Protein AF-G3G7W7-F1 (afdb_monomer)

Sequence (104 aa):
FFAGYPITPATSLAESLNDYLPVLRKREDGKHTYAVVQAEDELAALGMSIGAGWGGLRSMTSTSGPGLSLMTEFAGLAYYAEIPVVIWDVQRIGPSTGLPTGCK

Mean predicted aligned error: 9.67 Å

pLDDT: mean 71.81, std 14.39, range [31.7, 89.38]

Structure (mmCIF, N/CA/C/O backbone):
data_AF-G3G7W7-F1
#
_entry.id   AF-G3G7W7-F1
#
loop_
_atom_site.group_PDB
_atom_site.id
_atom_site.type_symbol
_atom_site.label_atom_id
_atom_site.label_alt_id
_atom_site.label_comp_id
_atom_site.label_asym_id
_atom_site.label_entity_id
_atom_site.label_seq_id
_atom_site.pdbx_PDB_ins_code
_atom_site.Cartn_x
_atom_site.Cartn_y
_atom_site.Cartn_z
_atom_site.occupancy
_atom_site.B_iso_or_equiv
_atom_site.auth_seq_id
_atom_site.auth_comp_id
_atom_site.auth_asym_id
_atom_site.auth_atom_id
_atom_site.pdbx_PDB_model_num
ATOM 1 N N . PHE A 1 1 ? -9.830 1.270 1.242 1.00 80.19 1 PHE A N 1
ATOM 2 C CA . PHE A 1 1 ? -9.178 2.417 0.596 1.00 80.19 1 PHE A CA 1
ATOM 3 C C . PHE A 1 1 ? -8.082 1.876 -0.301 1.00 80.19 1 PHE A C 1
ATOM 5 O O . PHE A 1 1 ? -7.367 0.985 0.144 1.00 80.19 1 PHE A O 1
ATOM 12 N N . PHE A 1 2 ? -8.008 2.323 -1.548 1.00 80.38 2 PHE A N 1
ATOM 13 C CA . PHE A 1 2 ? -6.932 1.963 -2.464 1.00 80.38 2 PHE A CA 1
ATOM 14 C C . PHE A 1 2 ? -6.280 3.240 -2.973 1.00 80.38 2 PHE A C 1
ATOM 16 O O . PHE A 1 2 ? -6.981 4.105 -3.496 1.00 80.38 2 PHE A O 1
ATOM 23 N N . ALA A 1 3 ? -4.967 3.346 -2.813 1.00 81.62 3 ALA A N 1
ATOM 24 C CA . ALA A 1 3 ? -4.174 4.382 -3.451 1.00 81.62 3 ALA A CA 1
ATOM 25 C C . ALA A 1 3 ? -3.019 3.718 -4.193 1.00 81.62 3 ALA A C 1
ATOM 27 O O . ALA A 1 3 ? -2.334 2.860 -3.636 1.00 81.62 3 ALA A O 1
ATOM 28 N N . GLY A 1 4 ? -2.823 4.082 -5.453 1.00 77.75 4 GLY A N 1
ATOM 29 C CA . GLY A 1 4 ? -1.805 3.472 -6.297 1.00 77.75 4 GLY A CA 1
ATOM 30 C C . GLY A 1 4 ? -1.412 4.385 -7.444 1.00 77.75 4 GLY A C 1
ATOM 31 O O . GLY A 1 4 ? -2.221 5.187 -7.915 1.00 77.75 4 GLY A O 1
ATOM 32 N N . TYR A 1 5 ? -0.167 4.240 -7.883 1.00 71.19 5 TYR A N 1
ATOM 33 C CA . TYR A 1 5 ? 0.325 4.818 -9.124 1.00 71.19 5 TYR A CA 1
ATOM 34 C C . TYR A 1 5 ? 0.243 3.753 -10.232 1.00 71.19 5 TYR A C 1
ATOM 36 O O . TYR A 1 5 ? 0.590 2.592 -9.987 1.00 71.19 5 TYR A O 1
ATOM 44 N N . PRO A 1 6 ? -0.252 4.082 -11.439 1.00 59.72 6 PRO A N 1
ATOM 45 C CA . PRO A 1 6 ? -0.349 3.108 -12.517 1.00 59.72 6 PRO A CA 1
ATOM 46 C C . PRO A 1 6 ? 1.045 2.735 -13.048 1.00 59.72 6 PRO A C 1
ATOM 48 O O . PRO A 1 6 ? 1.633 3.456 -13.849 1.00 59.72 6 PRO A O 1
ATOM 51 N N . ILE A 1 7 ? 1.545 1.564 -12.643 1.00 60.78 7 ILE A N 1
ATOM 52 C CA . ILE A 1 7 ? 2.763 0.937 -13.175 1.00 60.78 7 ILE A CA 1
ATOM 53 C C . ILE A 1 7 ? 2.430 -0.420 -13.807 1.00 60.78 7 ILE A C 1
ATOM 55 O O . ILE A 1 7 ? 1.728 -1.237 -13.216 1.00 60.78 7 ILE A O 1
ATOM 59 N N . THR A 1 8 ? 2.900 -0.693 -15.025 1.00 46.72 8 THR A N 1
ATOM 60 C CA . THR A 1 8 ? 2.719 -2.002 -15.685 1.00 46.72 8 THR A CA 1
ATOM 61 C C . THR A 1 8 ? 3.639 -3.024 -15.005 1.00 46.72 8 THR A C 1
ATOM 63 O O . THR A 1 8 ? 4.854 -2.779 -14.974 1.00 46.72 8 THR A O 1
ATOM 66 N N . PRO A 1 9 ? 3.149 -4.160 -14.458 1.00 50.75 9 PRO A N 1
ATOM 67 C CA . PRO A 1 9 ? 1.855 -4.851 -14.656 1.00 50.75 9 PRO A CA 1
ATOM 68 C C . PRO A 1 9 ? 0.784 -4.665 -13.549 1.00 50.75 9 PRO A C 1
ATOM 70 O O . PRO A 1 9 ? -0.290 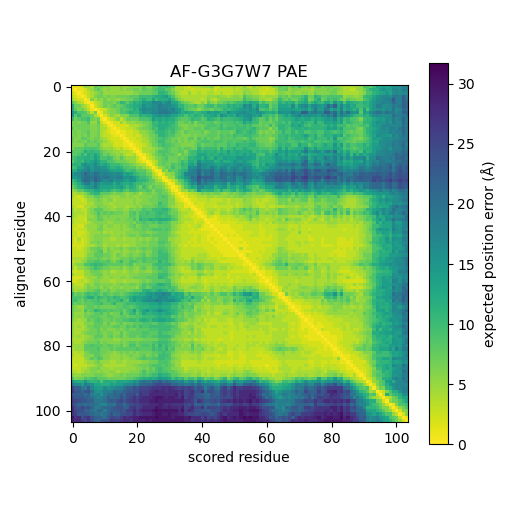-5.269 -13.618 1.00 50.75 9 PRO A O 1
ATOM 73 N N . ALA A 1 10 ? 1.045 -3.841 -12.534 1.00 57.75 10 ALA A N 1
ATOM 74 C CA . ALA A 1 10 ? 0.135 -3.586 -11.412 1.00 57.75 10 ALA A CA 1
ATOM 75 C C . ALA A 1 10 ? -1.148 -2.819 -11.805 1.00 57.75 10 ALA A C 1
ATOM 77 O O . ALA A 1 10 ? -2.128 -2.841 -11.062 1.00 57.75 10 ALA A O 1
ATOM 78 N N . THR A 1 11 ? -1.193 -2.204 -12.993 1.00 61.06 11 THR A N 1
ATOM 79 C CA . THR A 1 11 ? -2.404 -1.565 -13.547 1.00 61.06 11 THR A CA 1
ATOM 80 C C . THR A 1 11 ? -3.585 -2.526 -13.676 1.00 61.06 11 THR A C 1
ATOM 82 O O . THR A 1 11 ? -4.716 -2.126 -13.414 1.00 61.06 11 THR A O 1
ATOM 85 N N . SER A 1 12 ? -3.329 -3.804 -13.972 1.00 62.50 12 SER A N 1
ATOM 86 C CA . SER A 1 12 ? -4.375 -4.837 -14.050 1.00 62.50 12 SER A CA 1
ATOM 87 C C . SER A 1 12 ? -5.123 -5.026 -12.724 1.00 62.50 12 SER A C 1
ATOM 89 O O . SER A 1 12 ? -6.313 -5.345 -12.713 1.00 62.50 12 SER A O 1
ATOM 91 N N . LEU A 1 13 ? -4.451 -4.776 -11.596 1.00 66.81 13 LEU A N 1
ATOM 92 C CA . LEU A 1 13 ? -5.033 -4.848 -10.259 1.00 66.81 13 LEU A CA 1
ATOM 93 C C . LEU A 1 13 ? -5.943 -3.639 -10.000 1.00 66.81 13 LEU A C 1
ATOM 95 O O . LEU A 1 13 ? -7.056 -3.811 -9.510 1.00 66.81 13 LEU A O 1
ATOM 99 N N . ALA A 1 14 ? -5.519 -2.433 -10.386 1.00 67.38 14 ALA A N 1
ATOM 100 C CA . ALA A 1 14 ? -6.339 -1.224 -10.274 1.00 67.38 14 ALA A CA 1
ATOM 101 C C . ALA A 1 14 ? -7.598 -1.283 -11.165 1.00 67.38 14 ALA A C 1
ATOM 103 O O . ALA A 1 14 ? -8.682 -0.905 -10.720 1.00 67.38 14 ALA A O 1
ATOM 104 N N . GLU A 1 15 ? -7.478 -1.809 -12.387 1.00 67.31 15 GLU A N 1
ATOM 105 C CA . GLU A 1 15 ? -8.610 -2.055 -13.294 1.00 67.31 15 GLU A CA 1
ATOM 106 C C . GLU A 1 15 ? -9.565 -3.108 -12.725 1.00 67.31 15 GLU A C 1
ATOM 108 O O . GLU A 1 15 ? -10.753 -2.836 -12.562 1.00 67.31 15 GLU A O 1
ATOM 113 N N .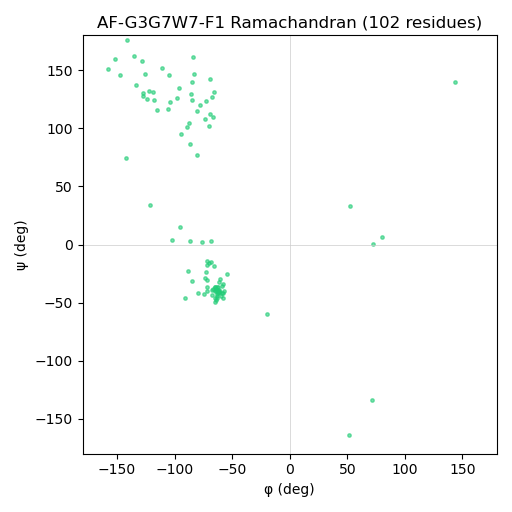 SER A 1 16 ? -9.034 -4.256 -12.288 1.00 67.94 16 SER A N 1
ATOM 114 C CA . SER A 1 16 ? -9.838 -5.295 -11.632 1.00 67.94 16 SER A CA 1
ATOM 115 C C . SER A 1 16 ? -10.558 -4.749 -10.396 1.00 67.94 16 SER A C 1
ATOM 117 O O . SER A 1 16 ? -11.721 -5.058 -10.153 1.00 67.94 16 SER A O 1
ATOM 119 N N . LEU A 1 17 ? -9.904 -3.902 -9.598 1.00 70.12 17 LEU A N 1
ATOM 120 C CA . LEU A 1 17 ? -10.543 -3.262 -8.453 1.00 70.12 17 LEU A CA 1
ATOM 121 C C . LEU A 1 17 ? -11.692 -2.349 -8.875 1.00 70.12 17 LEU A C 1
ATOM 123 O O . LEU A 1 17 ? -12.744 -2.405 -8.243 1.00 70.12 17 LEU A O 1
ATOM 127 N N . ASN A 1 18 ? -11.539 -1.552 -9.929 1.00 69.38 18 ASN A N 1
ATOM 128 C CA . ASN A 1 18 ? -12.633 -0.719 -10.428 1.00 69.38 18 ASN A CA 1
ATOM 129 C C . ASN A 1 18 ? -13.844 -1.544 -10.891 1.00 69.38 18 ASN A C 1
ATOM 131 O O . ASN A 1 18 ? -14.972 -1.105 -10.673 1.00 69.38 18 ASN A O 1
ATOM 135 N N . ASP A 1 19 ? -13.631 -2.751 -11.418 1.00 68.75 19 ASP A N 1
ATOM 136 C CA . ASP A 1 19 ? -14.711 -3.650 -11.843 1.00 68.75 19 ASP A CA 1
ATOM 137 C C . ASP A 1 19 ? -15.362 -4.409 -10.671 1.00 68.75 19 ASP A C 1
ATOM 139 O O . ASP A 1 19 ? -16.587 -4.531 -10.592 1.00 68.75 19 ASP A O 1
ATOM 143 N N . TYR A 1 20 ? -14.567 -4.898 -9.712 1.00 67.38 20 TYR A N 1
ATOM 144 C CA . TYR A 1 20 ? -15.067 -5.717 -8.599 1.00 67.38 20 TYR A CA 1
ATOM 145 C C . TYR A 1 20 ? -15.602 -4.900 -7.414 1.00 67.38 20 TYR A C 1
ATOM 147 O O . TYR A 1 20 ? -16.527 -5.343 -6.727 1.00 67.38 20 TYR A O 1
ATOM 155 N N . LEU A 1 21 ? -15.068 -3.705 -7.146 1.00 67.56 21 LEU A N 1
ATOM 156 C CA . LEU A 1 21 ? -15.528 -2.839 -6.052 1.00 67.56 21 LEU A CA 1
ATOM 157 C C . LEU A 1 21 ? -17.020 -2.449 -6.132 1.00 67.56 21 LEU A C 1
ATOM 159 O O . LEU A 1 21 ? -17.684 -2.518 -5.091 1.00 67.56 21 LEU A O 1
ATOM 163 N N . PRO A 1 22 ? -17.607 -2.102 -7.297 1.00 65.38 22 PRO A N 1
ATOM 164 C CA . PRO A 1 22 ? -19.040 -1.820 -7.395 1.00 65.38 22 PRO A CA 1
ATOM 165 C C . PRO A 1 22 ? -19.923 -3.064 -7.229 1.00 65.38 22 PRO A C 1
ATOM 167 O O . PRO A 1 22 ? -21.119 -2.916 -6.983 1.00 65.38 22 PRO A O 1
ATOM 170 N N . VAL A 1 23 ? -19.372 -4.277 -7.340 1.00 65.25 23 VAL A N 1
ATOM 171 C CA . VAL A 1 23 ? -20.107 -5.535 -7.124 1.00 65.25 23 VAL A CA 1
ATOM 172 C C . VAL A 1 23 ? -20.012 -5.981 -5.663 1.00 65.25 23 VAL A C 1
ATOM 174 O O . VAL A 1 23 ? -21.024 -6.313 -5.052 1.00 65.25 23 VAL A O 1
ATOM 177 N N . LEU A 1 24 ? -18.813 -5.943 -5.076 1.00 64.44 24 LEU A N 1
ATOM 178 C CA . LEU A 1 24 ? -18.531 -6.492 -3.744 1.00 64.44 24 LEU A CA 1
ATOM 179 C C . LEU A 1 24 ? -18.775 -5.505 -2.594 1.00 64.44 24 LEU A C 1
ATOM 181 O O . LEU A 1 24 ? -18.942 -5.922 -1.451 1.00 64.44 24 LEU A O 1
ATOM 185 N N . ARG A 1 25 ? 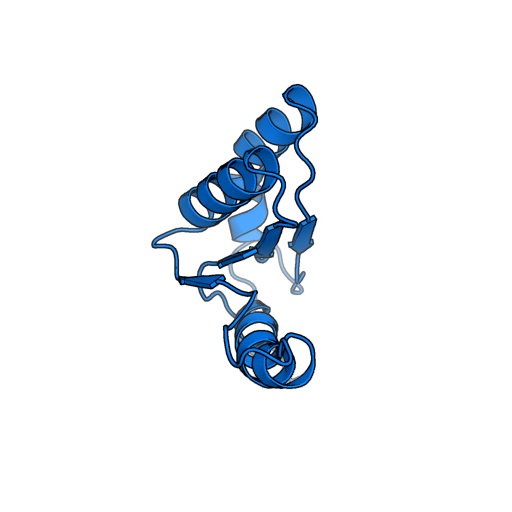-18.755 -4.193 -2.862 1.00 60.03 25 ARG A N 1
ATOM 186 C CA . ARG A 1 25 ? -18.855 -3.133 -1.839 1.00 60.03 25 ARG A CA 1
ATOM 187 C C . ARG A 1 25 ? -20.041 -2.188 -2.045 1.00 60.03 25 ARG A C 1
ATOM 189 O O . ARG A 1 25 ? -19.973 -1.003 -1.698 1.00 60.03 25 ARG A O 1
ATOM 196 N N . LYS A 1 26 ? -21.154 -2.721 -2.555 1.00 59.03 26 LYS A N 1
ATOM 197 C CA . LYS A 1 26 ? -22.463 -2.057 -2.505 1.00 59.03 26 LYS A CA 1
ATOM 198 C C . LYS A 1 26 ? -23.064 -2.205 -1.110 1.00 59.03 26 LYS A C 1
ATOM 200 O O . LYS A 1 26 ? -23.293 -3.312 -0.638 1.00 59.03 26 LYS A O 1
ATOM 205 N N . ARG A 1 27 ? -23.315 -1.075 -0.453 1.00 58.34 27 ARG A N 1
ATOM 206 C CA . ARG A 1 27 ? -24.185 -1.006 0.725 1.00 58.34 27 ARG A CA 1
ATOM 207 C C . ARG A 1 27 ? -25.632 -0.903 0.232 1.00 58.34 27 ARG A C 1
ATOM 209 O O . ARG A 1 27 ? -25.853 -0.265 -0.797 1.00 58.34 27 ARG A O 1
ATOM 216 N N . GLU A 1 28 ? -26.599 -1.477 0.950 1.00 58.28 28 GLU A N 1
ATOM 217 C CA . GLU A 1 28 ? -28.034 -1.351 0.614 1.00 58.28 28 GLU A CA 1
ATOM 218 C C . GLU A 1 28 ? -28.482 0.121 0.482 1.00 58.28 28 GLU A C 1
ATOM 220 O O . GLU A 1 28 ? -29.359 0.427 -0.317 1.00 58.28 28 GLU A O 1
ATOM 225 N N . ASP A 1 29 ? -27.786 1.048 1.154 1.00 59.31 29 ASP A N 1
ATOM 226 C CA . ASP A 1 29 ? -28.020 2.501 1.115 1.00 59.31 29 ASP A CA 1
ATOM 227 C C . ASP A 1 29 ? -27.526 3.224 -0.161 1.00 59.31 29 ASP A C 1
ATOM 229 O O . ASP A 1 29 ? -27.550 4.454 -0.226 1.00 59.31 29 ASP A O 1
ATOM 233 N N . GLY A 1 30 ? -26.978 2.515 -1.154 1.00 59.78 30 GLY A N 1
ATOM 234 C CA . GLY A 1 30 ? -26.494 3.114 -2.410 1.00 59.78 30 GLY A CA 1
ATOM 235 C C . GLY A 1 30 ? -25.202 3.942 -2.300 1.00 59.78 30 GLY A C 1
ATOM 236 O O . GLY A 1 30 ? -24.714 4.458 -3.303 1.00 59.78 30 GLY A O 1
ATOM 237 N N . LYS A 1 31 ? -24.604 4.055 -1.106 1.00 59.31 31 LYS A N 1
ATOM 238 C CA . LYS A 1 31 ? -23.311 4.729 -0.895 1.00 59.31 31 LYS A CA 1
ATOM 239 C C . LYS A 1 31 ? -22.145 3.774 -1.142 1.00 59.31 31 LYS A C 1
ATOM 241 O O . LYS A 1 31 ? -22.078 2.691 -0.555 1.00 59.31 31 LYS A O 1
ATOM 246 N N . HIS A 1 32 ? -21.189 4.203 -1.963 1.00 64.25 32 HIS A N 1
ATOM 247 C CA . HIS A 1 32 ? -19.937 3.480 -2.172 1.00 64.25 32 HIS A CA 1
ATOM 248 C C . HIS A 1 32 ? -19.091 3.510 -0.892 1.00 64.25 32 HIS A C 1
ATOM 250 O O . HIS A 1 32 ? -18.828 4.567 -0.326 1.00 64.25 32 HIS A O 1
ATOM 256 N N . THR A 1 33 ? -18.664 2.338 -0.421 1.00 68.12 33 THR A N 1
ATOM 257 C CA . THR A 1 33 ? -17.809 2.188 0.777 1.00 68.12 33 THR A CA 1
ATOM 258 C C . THR A 1 33 ? -16.322 2.089 0.428 1.00 68.12 33 THR A C 1
ATOM 260 O O . THR A 1 33 ? -15.496 1.673 1.243 1.00 68.12 33 THR A O 1
ATOM 263 N N . TYR A 1 34 ? -15.963 2.447 -0.804 1.00 71.69 34 TYR A N 1
ATOM 264 C CA . TYR A 1 34 ? -14.603 2.399 -1.310 1.00 71.69 34 TYR A CA 1
ATOM 265 C C . TYR A 1 34 ? -14.193 3.757 -1.874 1.00 71.69 34 TYR A C 1
ATOM 267 O O . TYR A 1 34 ? -15.002 4.485 -2.435 1.00 71.69 34 TYR A O 1
ATOM 275 N N . ALA A 1 35 ? -12.912 4.066 -1.719 1.00 76.69 35 ALA A N 1
ATOM 276 C CA . ALA A 1 35 ? -12.253 5.190 -2.357 1.00 76.69 35 ALA A CA 1
ATOM 277 C C . ALA A 1 35 ? -11.015 4.637 -3.061 1.00 76.69 35 ALA A C 1
ATOM 279 O O . ALA A 1 35 ? -10.249 3.882 -2.447 1.00 76.69 35 ALA A O 1
ATOM 280 N N . VAL A 1 36 ? -10.903 4.968 -4.344 1.00 79.81 36 VAL A N 1
ATOM 281 C CA . VAL A 1 36 ? -9.789 4.649 -5.237 1.00 79.81 36 VAL A CA 1
ATOM 282 C C . VAL A 1 36 ? -9.178 5.991 -5.602 1.00 79.81 36 VAL A C 1
ATOM 284 O O . VAL A 1 36 ? -9.861 6.836 -6.178 1.00 79.81 36 VAL A O 1
ATOM 287 N N . VAL A 1 37 ? -7.931 6.209 -5.203 1.00 80.88 37 VAL A N 1
ATOM 288 C CA . VAL A 1 37 ? -7.205 7.451 -5.462 1.00 80.88 37 VAL A CA 1
ATOM 289 C C . VAL A 1 37 ? -6.002 7.122 -6.328 1.00 80.88 37 VAL A C 1
ATOM 291 O O . VAL A 1 37 ? -5.184 6.271 -5.979 1.00 80.88 37 VAL A O 1
ATOM 294 N N . GLN A 1 38 ? -5.905 7.794 -7.468 1.00 81.31 38 GLN A N 1
ATOM 295 C CA . GLN A 1 38 ? -4.688 7.781 -8.260 1.00 81.31 38 GLN A CA 1
ATOM 296 C C . GLN A 1 38 ? -3.716 8.778 -7.633 1.00 81.31 38 GLN A C 1
ATOM 298 O O . GLN A 1 38 ? -4.008 9.972 -7.582 1.00 81.31 38 GLN A O 1
ATOM 303 N N . ALA A 1 39 ? -2.601 8.269 -7.123 1.00 79.62 39 ALA A N 1
ATOM 304 C CA . ALA A 1 39 ? -1.536 9.106 -6.588 1.00 79.62 39 ALA A CA 1
ATOM 305 C C . ALA A 1 39 ? -0.607 9.575 -7.715 1.00 79.62 39 ALA A C 1
ATOM 307 O O . ALA A 1 39 ? -0.585 8.984 -8.796 1.00 79.62 39 ALA A O 1
ATOM 308 N N . GLU A 1 40 ? 0.162 10.626 -7.453 1.00 79.00 40 GLU A N 1
ATOM 309 C CA . GLU A 1 40 ? 1.181 11.162 -8.356 1.00 79.00 40 GLU A CA 1
ATOM 310 C C . GLU A 1 40 ? 2.440 10.292 -8.437 1.00 79.00 40 GLU A C 1
ATOM 312 O O . GLU A 1 40 ? 3.108 10.286 -9.466 1.00 79.00 40 GLU A O 1
ATOM 317 N N . ASP A 1 41 ? 2.742 9.567 -7.360 1.00 78.56 41 ASP A N 1
ATOM 318 C CA . ASP A 1 41 ? 3.947 8.761 -7.193 1.00 78.56 41 ASP A CA 1
ATOM 319 C C . ASP A 1 41 ? 3.677 7.581 -6.243 1.00 78.56 41 ASP A C 1
ATOM 321 O O . ASP A 1 41 ? 2.739 7.608 -5.435 1.00 78.56 41 ASP A O 1
ATOM 325 N N . GLU A 1 42 ? 4.510 6.543 -6.307 1.00 78.94 42 GLU A N 1
ATOM 326 C CA . GLU A 1 42 ? 4.451 5.388 -5.407 1.00 78.94 42 GLU A CA 1
ATOM 327 C C . GLU A 1 42 ? 4.602 5.791 -3.933 1.00 78.94 42 GLU A C 1
ATOM 329 O O . GLU A 1 42 ? 3.932 5.241 -3.053 1.00 78.94 42 GLU A O 1
ATOM 334 N N . LEU A 1 43 ? 5.425 6.801 -3.656 1.00 81.81 43 LEU A N 1
ATOM 335 C CA . LEU A 1 43 ? 5.644 7.314 -2.309 1.00 81.81 43 LEU A CA 1
ATOM 336 C C . LEU A 1 43 ? 4.383 7.991 -1.747 1.00 81.81 43 LEU A C 1
ATOM 338 O O . LEU A 1 43 ? 3.965 7.720 -0.616 1.00 81.81 43 LEU A O 1
ATOM 342 N N . ALA A 1 44 ? 3.712 8.798 -2.571 1.00 84.12 44 ALA A N 1
ATOM 343 C CA . ALA A 1 44 ? 2.440 9.422 -2.225 1.00 84.12 44 ALA A CA 1
ATOM 344 C C . ALA A 1 44 ? 1.324 8.380 -2.032 1.00 84.12 44 ALA A C 1
ATOM 346 O O . ALA A 1 44 ? 0.546 8.468 -1.078 1.00 84.12 44 ALA A O 1
ATOM 347 N N . ALA A 1 45 ? 1.283 7.340 -2.874 1.00 85.12 45 ALA A N 1
ATOM 348 C CA . ALA A 1 45 ? 0.317 6.247 -2.761 1.00 85.12 45 ALA A CA 1
ATOM 349 C C . ALA A 1 45 ? 0.416 5.512 -1.415 1.00 85.12 45 ALA A C 1
ATOM 351 O O . ALA A 1 45 ? -0.606 5.225 -0.772 1.00 85.12 45 ALA A O 1
ATOM 352 N N . LEU A 1 46 ? 1.641 5.222 -0.963 1.00 86.31 46 LEU A N 1
ATOM 353 C CA . LEU A 1 46 ? 1.859 4.558 0.318 1.00 86.31 46 LEU A CA 1
ATOM 354 C C . LEU A 1 46 ? 1.562 5.497 1.496 1.00 86.31 46 LEU A C 1
ATOM 356 O O . LEU A 1 46 ? 0.898 5.074 2.441 1.00 86.31 46 LEU A O 1
ATOM 360 N N . GLY A 1 47 ? 1.935 6.777 1.412 1.00 86.88 47 GLY A N 1
ATOM 361 C CA . GLY A 1 47 ? 1.590 7.784 2.422 1.00 86.88 47 GLY A CA 1
ATOM 362 C C . GLY A 1 47 ? 0.078 7.929 2.635 1.00 86.88 47 GLY A C 1
ATOM 363 O O . GLY A 1 47 ? -0.404 7.880 3.769 1.00 86.88 47 GLY A O 1
ATOM 364 N N . MET A 1 48 ? -0.699 8.004 1.549 1.00 87.94 48 MET A N 1
ATOM 365 C CA . MET A 1 48 ? -2.167 8.024 1.618 1.00 87.94 48 MET A CA 1
ATOM 366 C C . MET A 1 48 ? -2.733 6.727 2.212 1.00 87.94 48 MET A C 1
ATOM 368 O O . MET A 1 48 ? -3.685 6.759 2.994 1.00 87.94 48 MET A O 1
ATOM 372 N N . SER A 1 49 ? -2.143 5.579 1.869 1.00 87.88 49 SER A N 1
ATOM 373 C CA . SER A 1 49 ? -2.567 4.273 2.389 1.00 87.88 49 SER A CA 1
ATOM 374 C C . SER A 1 49 ? -2.297 4.130 3.888 1.00 87.88 49 SER A C 1
ATOM 376 O O . SER A 1 49 ? -3.150 3.615 4.612 1.00 87.88 49 SER A O 1
ATOM 378 N N . ILE A 1 50 ? -1.162 4.631 4.377 1.00 88.69 50 ILE A N 1
ATOM 379 C CA . ILE A 1 50 ? -0.832 4.675 5.807 1.00 88.69 50 ILE A CA 1
ATOM 380 C C . ILE A 1 50 ? -1.798 5.608 6.543 1.00 88.69 50 ILE A C 1
ATOM 382 O O . ILE A 1 50 ? -2.376 5.209 7.552 1.00 88.69 50 ILE A O 1
ATOM 386 N N . GLY A 1 51 ? -2.059 6.806 6.012 1.00 87.94 51 GLY A N 1
ATOM 387 C CA . GLY A 1 51 ? -3.034 7.732 6.598 1.00 87.94 51 GLY A CA 1
ATOM 388 C C . GLY A 1 51 ? -4.442 7.132 6.684 1.00 87.94 51 GLY A C 1
ATOM 389 O O . GLY A 1 51 ? -5.112 7.244 7.710 1.00 87.94 51 GLY A O 1
ATOM 390 N N . ALA A 1 52 ? -4.875 6.415 5.644 1.00 86.75 52 ALA A N 1
ATOM 391 C CA . ALA A 1 52 ? -6.145 5.695 5.659 1.00 86.75 52 ALA A CA 1
ATOM 392 C C . ALA A 1 52 ? -6.160 4.532 6.670 1.00 86.75 52 ALA A C 1
ATOM 394 O O . ALA A 1 52 ? -7.180 4.324 7.331 1.00 86.75 52 ALA A O 1
ATOM 395 N N . GLY A 1 53 ? -5.042 3.810 6.813 1.00 86.00 53 GLY A N 1
ATOM 396 C CA . GLY A 1 53 ? -4.864 2.754 7.815 1.00 86.00 53 GLY A CA 1
ATOM 397 C C . GLY A 1 53 ? -4.966 3.292 9.241 1.00 86.00 53 GLY A C 1
ATOM 398 O O . GLY A 1 53 ? -5.658 2.713 10.078 1.00 86.00 53 GLY A O 1
ATOM 399 N N . TRP A 1 54 ? -4.372 4.460 9.494 1.00 85.62 54 TRP A N 1
ATOM 400 C CA . TRP A 1 54 ? -4.482 5.159 10.774 1.00 85.62 54 TRP A CA 1
ATOM 401 C C . TRP A 1 54 ? -5.922 5.620 11.050 1.00 85.62 54 TRP A C 1
ATOM 403 O O . TRP A 1 54 ? -6.418 5.503 12.167 1.00 85.62 54 TRP A O 1
ATOM 413 N N . GLY A 1 55 ? -6.648 6.048 10.015 1.00 85.12 55 GLY A N 1
ATOM 414 C CA . GLY A 1 55 ? -8.078 6.367 10.095 1.00 85.12 55 GLY A CA 1
ATOM 415 C C . GLY A 1 55 ? -9.005 5.163 10.333 1.00 85.12 55 GLY A C 1
ATOM 416 O O . GLY A 1 55 ? -10.224 5.329 10.319 1.00 85.12 55 GLY A O 1
ATOM 417 N N . GLY A 1 56 ? -8.465 3.951 10.515 1.00 82.81 56 GLY A N 1
ATOM 418 C CA . GLY A 1 56 ? -9.229 2.726 10.766 1.00 82.81 56 GLY A CA 1
ATOM 419 C C . GLY A 1 56 ? -9.831 2.087 9.511 1.00 82.81 56 GLY A C 1
ATOM 420 O O . GLY A 1 56 ? -10.584 1.113 9.604 1.00 82.81 56 GLY A O 1
ATOM 421 N N . LEU A 1 57 ? -9.51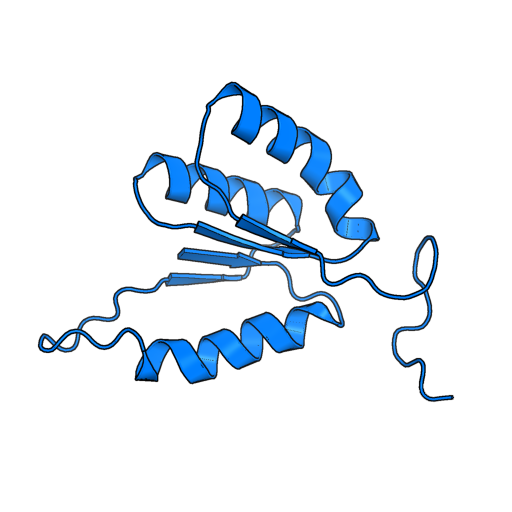2 2.602 8.320 1.00 82.00 57 LEU A N 1
ATOM 422 C CA . LEU A 1 57 ? -9.918 1.991 7.059 1.00 82.00 57 LEU A CA 1
ATOM 423 C C . LEU A 1 57 ? -8.911 0.914 6.664 1.00 82.00 57 LEU A C 1
ATOM 425 O O . LEU A 1 57 ? -7.704 1.109 6.727 1.00 82.00 57 LEU A O 1
ATOM 429 N N . ARG A 1 58 ? -9.403 -0.210 6.136 1.00 82.88 58 ARG A N 1
ATOM 430 C CA . ARG A 1 58 ? -8.527 -1.195 5.487 1.00 82.88 58 ARG A CA 1
ATOM 431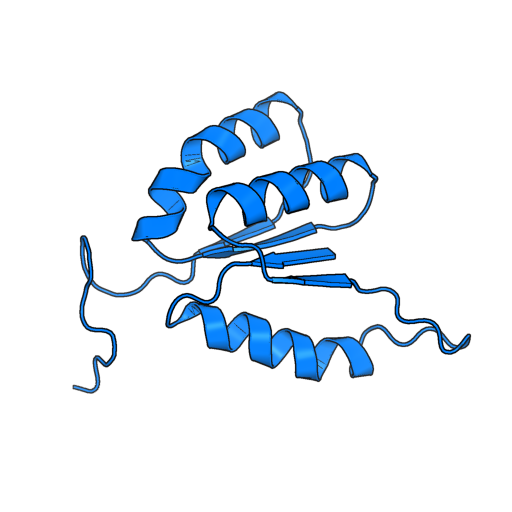 C C . ARG A 1 58 ? -7.952 -0.581 4.211 1.00 82.88 58 ARG A C 1
ATOM 433 O O . ARG A 1 58 ? -8.703 -0.348 3.249 1.00 82.88 58 ARG A O 1
ATOM 440 N N . SER A 1 59 ? -6.655 -0.293 4.222 1.00 86.31 59 SER A N 1
ATOM 441 C CA . SER A 1 59 ? -5.928 0.311 3.112 1.00 86.31 59 SER A CA 1
ATOM 442 C C . SER A 1 59 ? -5.055 -0.710 2.391 1.00 86.31 59 SER A C 1
ATOM 444 O O . SER A 1 59 ? -4.537 -1.660 2.982 1.00 86.31 59 SER A O 1
ATOM 446 N N . MET A 1 60 ? -4.939 -0.531 1.079 1.00 83.81 60 MET A N 1
ATOM 447 C CA . MET A 1 60 ? -4.070 -1.349 0.249 1.00 83.81 60 MET A CA 1
ATOM 448 C C . MET A 1 60 ? -3.500 -0.526 -0.908 1.00 83.81 60 MET A C 1
ATOM 450 O O . MET A 1 60 ? -4.186 0.350 -1.434 1.00 83.81 60 MET A O 1
ATOM 454 N N . THR A 1 61 ? -2.269 -0.824 -1.307 1.00 84.81 61 THR A N 1
ATOM 455 C CA . THR A 1 61 ? -1.596 -0.218 -2.463 1.00 84.81 61 THR A CA 1
ATOM 456 C C . THR A 1 61 ? -1.040 -1.305 -3.378 1.00 84.81 61 THR A C 1
ATOM 458 O O . THR A 1 61 ? -0.842 -2.436 -2.934 1.00 84.81 61 THR A O 1
ATOM 461 N N . SER A 1 62 ? -0.806 -0.982 -4.648 1.00 81.31 62 SER A N 1
ATOM 462 C CA . SER A 1 62 ? -0.1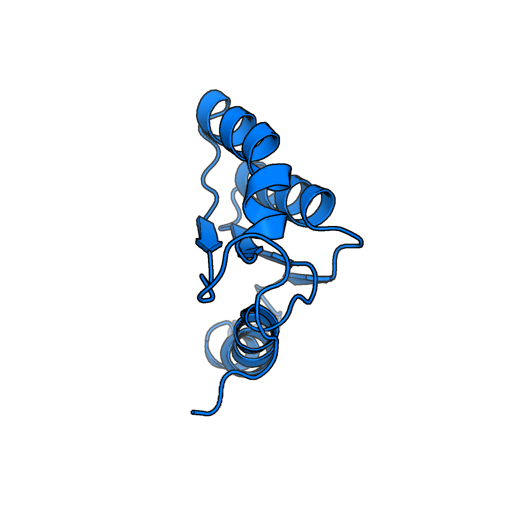72 -1.874 -5.622 1.00 81.31 62 SER A CA 1
ATOM 463 C C . SER A 1 62 ? 1.073 -1.216 -6.201 1.00 81.31 62 SER A C 1
ATOM 465 O O . SER A 1 62 ? 1.005 -0.074 -6.652 1.00 81.31 62 SER A O 1
ATOM 467 N N . THR A 1 63 ? 2.178 -1.950 -6.232 1.00 77.38 63 THR A N 1
ATOM 468 C CA . THR A 1 63 ? 3.458 -1.502 -6.784 1.00 77.38 63 THR A CA 1
ATOM 469 C C . THR A 1 63 ? 4.148 -2.643 -7.534 1.00 77.38 63 THR A C 1
ATOM 471 O O . THR A 1 63 ? 3.653 -3.772 -7.575 1.00 77.38 63 THR A O 1
ATOM 474 N N . SER A 1 64 ? 5.280 -2.345 -8.160 1.00 71.44 64 SER A N 1
ATOM 475 C CA . SER A 1 64 ? 6.167 -3.343 -8.761 1.00 71.44 64 SER A CA 1
ATOM 476 C C . SER A 1 64 ? 7.618 -3.033 -8.403 1.00 71.44 64 SER A C 1
ATOM 478 O O . SER A 1 64 ? 7.917 -1.906 -8.020 1.00 71.44 64 SER A O 1
ATOM 480 N N . GLY A 1 65 ? 8.506 -4.022 -8.553 1.00 68.19 65 GLY A N 1
ATOM 481 C CA . GLY A 1 65 ? 9.927 -4.006 -8.159 1.00 68.19 65 GLY A CA 1
ATOM 482 C C . GLY A 1 65 ? 10.599 -2.634 -7.944 1.00 68.19 65 GLY A C 1
ATOM 483 O O . GLY A 1 65 ? 11.048 -2.381 -6.829 1.00 68.19 65 GLY A O 1
ATOM 484 N N . PRO A 1 66 ? 10.665 -1.733 -8.948 1.00 66.00 66 PRO A N 1
ATOM 485 C CA . PRO A 1 66 ? 11.281 -0.411 -8.782 1.00 66.00 66 PRO A CA 1
ATOM 486 C C . PRO A 1 66 ? 10.601 0.477 -7.726 1.00 66.00 66 PRO A C 1
ATOM 488 O O . PRO A 1 66 ? 11.284 1.120 -6.933 1.00 66.00 66 PRO A O 1
ATOM 491 N N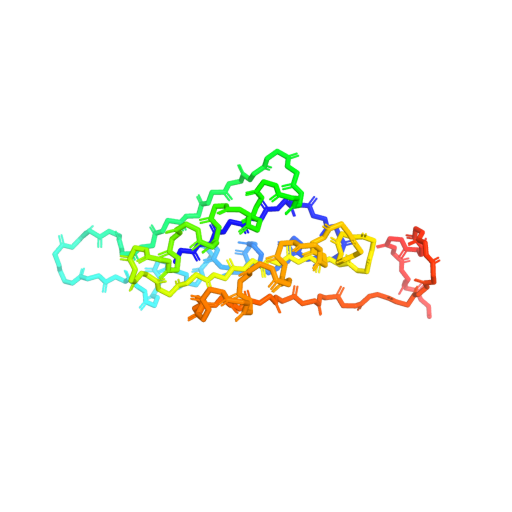 . GLY A 1 67 ? 9.267 0.480 -7.677 1.00 68.06 67 GLY A N 1
ATOM 492 C CA . GLY A 1 67 ? 8.475 1.269 -6.733 1.00 68.06 67 GLY A CA 1
ATOM 493 C C . GLY A 1 67 ? 8.521 0.729 -5.299 1.00 68.06 67 GLY A C 1
ATOM 494 O O . GLY A 1 67 ? 8.370 1.496 -4.351 1.00 68.06 67 GLY A O 1
ATOM 495 N N . LEU A 1 68 ? 8.808 -0.566 -5.102 1.00 73.44 68 LEU A N 1
ATOM 496 C CA . LEU A 1 68 ? 8.988 -1.143 -3.762 1.00 73.44 68 LEU A CA 1
ATOM 497 C C . LEU A 1 68 ? 10.221 -0.561 -3.050 1.00 73.44 68 LEU A C 1
ATOM 499 O O . LEU A 1 68 ? 10.190 -0.326 -1.840 1.00 73.44 68 LEU A O 1
ATOM 503 N N . SER A 1 69 ? 11.298 -0.288 -3.793 1.00 74.88 69 SER A N 1
ATOM 504 C CA . SER A 1 69 ? 12.506 0.325 -3.230 1.00 74.88 69 SER A CA 1
ATOM 505 C C . SER A 1 69 ? 12.226 1.714 -2.651 1.00 74.88 69 SER A C 1
ATOM 507 O O . SER A 1 69 ? 12.700 2.011 -1.559 1.00 74.88 69 SER A O 1
ATOM 509 N N . LEU A 1 70 ? 11.400 2.527 -3.319 1.00 74.25 70 LEU A N 1
ATOM 510 C CA . LEU A 1 70 ? 10.993 3.846 -2.817 1.00 74.25 70 LEU A CA 1
ATOM 511 C C . LEU A 1 70 ? 10.014 3.730 -1.637 1.00 74.25 70 LEU A C 1
ATOM 513 O O . LEU A 1 70 ? 10.082 4.489 -0.675 1.00 74.25 70 LEU A O 1
ATOM 517 N N . MET A 1 71 ? 9.127 2.737 -1.675 1.00 79.75 71 MET A N 1
ATOM 518 C CA . MET A 1 71 ? 8.149 2.475 -0.618 1.00 79.75 71 MET A CA 1
ATOM 519 C C . MET A 1 71 ? 8.759 1.907 0.677 1.00 79.75 71 MET A C 1
ATOM 521 O O . MET A 1 71 ? 8.091 1.903 1.711 1.00 79.75 71 MET A O 1
ATOM 525 N N . THR A 1 72 ? 10.009 1.435 0.657 1.00 82.06 72 THR A N 1
ATOM 526 C CA . THR A 1 72 ? 10.630 0.747 1.805 1.00 82.06 72 THR A CA 1
ATOM 527 C C . THR A 1 72 ? 10.759 1.657 3.033 1.00 82.06 72 THR A C 1
ATOM 529 O O . THR A 1 72 ? 10.523 1.205 4.154 1.00 82.06 72 THR A O 1
ATOM 532 N N . GLU A 1 73 ? 11.049 2.947 2.845 1.00 83.94 73 GLU A N 1
ATOM 533 C CA . GLU A 1 73 ? 11.140 3.914 3.952 1.00 83.94 73 GLU A CA 1
ATOM 534 C C . GLU A 1 73 ? 9.793 4.081 4.674 1.00 83.94 73 GLU A C 1
ATOM 536 O O . GLU A 1 73 ? 9.705 3.991 5.901 1.00 83.94 73 GLU A O 1
ATOM 541 N N . PHE A 1 74 ? 8.713 4.240 3.908 1.00 84.00 74 PHE A N 1
ATOM 542 C CA . PHE A 1 74 ? 7.356 4.370 4.442 1.00 84.00 74 PHE A CA 1
ATOM 543 C C . PHE A 1 74 ? 6.813 3.054 5.004 1.00 84.00 74 PHE A C 1
ATOM 545 O O . PHE A 1 74 ? 6.054 3.073 5.971 1.00 84.00 74 PHE A O 1
ATOM 552 N N . ALA A 1 75 ? 7.220 1.907 4.457 1.00 84.69 75 ALA A N 1
ATOM 553 C CA . ALA A 1 75 ? 6.889 0.604 5.025 1.00 84.69 75 ALA A CA 1
ATOM 554 C C . ALA A 1 75 ? 7.521 0.427 6.418 1.00 84.69 75 ALA A C 1
ATOM 556 O O . ALA A 1 75 ? 6.864 -0.073 7.332 1.00 84.69 75 ALA A O 1
ATOM 557 N N . GLY A 1 76 ? 8.754 0.911 6.613 1.00 85.31 76 GLY A N 1
ATOM 558 C CA . GLY A 1 76 ? 9.394 0.969 7.928 1.00 85.31 76 GLY A CA 1
ATOM 559 C C . GLY A 1 76 ? 8.636 1.860 8.918 1.00 85.31 76 GLY A C 1
ATOM 560 O O . GLY A 1 76 ? 8.443 1.474 10.071 1.00 85.31 76 GLY A O 1
ATOM 561 N N . LEU A 1 77 ? 8.134 3.013 8.461 1.00 87.00 77 LEU A N 1
ATOM 562 C CA . LEU A 1 77 ? 7.282 3.888 9.273 1.00 87.00 77 LEU A CA 1
ATOM 563 C C . LEU A 1 77 ? 5.959 3.208 9.656 1.00 87.00 77 LEU A C 1
ATOM 565 O O . LEU A 1 77 ? 5.551 3.273 10.813 1.00 87.00 77 LEU A O 1
ATOM 569 N N . ALA A 1 78 ? 5.304 2.536 8.706 1.00 86.62 78 ALA A N 1
ATOM 570 C CA . ALA A 1 78 ? 4.064 1.803 8.954 1.00 86.62 78 ALA A CA 1
ATOM 571 C C . ALA A 1 78 ? 4.262 0.679 9.979 1.00 86.62 78 ALA A C 1
ATOM 573 O O . ALA A 1 78 ? 3.414 0.493 10.850 1.00 86.62 78 ALA A O 1
ATOM 574 N N . TYR A 1 79 ? 5.400 -0.022 9.910 1.00 86.56 79 TYR A N 1
ATOM 575 C CA . TYR A 1 79 ? 5.780 -1.036 10.890 1.00 86.56 79 TYR A CA 1
ATOM 576 C C . TYR A 1 79 ? 5.990 -0.433 12.283 1.00 86.56 79 TYR A C 1
ATOM 578 O O . TYR A 1 79 ? 5.431 -0.934 13.253 1.00 86.56 79 TYR A O 1
ATOM 586 N N . TYR A 1 80 ? 6.744 0.666 12.386 1.00 89.38 80 TYR A N 1
ATOM 587 C CA . TYR A 1 80 ? 6.993 1.336 13.666 1.00 89.38 80 TYR A CA 1
ATOM 588 C C . TYR A 1 80 ? 5.710 1.870 14.317 1.00 89.38 80 TYR A C 1
ATOM 590 O O . TYR A 1 80 ? 5.565 1.829 15.535 1.00 89.38 80 TYR A O 1
ATOM 598 N N . ALA A 1 81 ? 4.779 2.367 13.505 1.00 87.94 81 ALA A N 1
ATOM 599 C CA . ALA A 1 81 ? 3.505 2.907 13.964 1.00 87.94 81 ALA A CA 1
ATOM 600 C C . ALA A 1 81 ? 2.397 1.843 14.118 1.00 87.94 81 ALA A C 1
ATOM 602 O O . ALA A 1 81 ? 1.26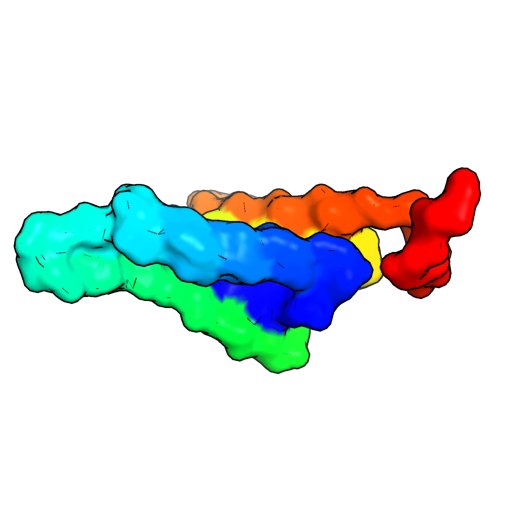3 2.205 14.425 1.00 87.94 81 ALA A O 1
ATOM 603 N N . GLU A 1 82 ? 2.699 0.559 13.882 1.00 87.81 82 GLU A N 1
ATOM 604 C CA . GLU A 1 82 ? 1.745 -0.563 13.913 1.00 87.81 82 GLU A CA 1
ATOM 605 C C . GLU A 1 82 ? 0.490 -0.335 13.045 1.00 87.81 82 GLU A C 1
ATOM 607 O O . GLU A 1 82 ? -0.614 -0.795 13.351 1.00 87.81 82 GLU A O 1
ATOM 612 N N . ILE A 1 83 ? 0.645 0.384 11.929 1.00 87.69 83 ILE A N 1
ATOM 613 C CA . ILE A 1 83 ? -0.476 0.744 11.061 1.00 87.69 83 ILE A CA 1
ATOM 614 C C . ILE A 1 83 ? -0.756 -0.413 10.090 1.00 87.69 83 ILE A C 1
ATOM 616 O O . ILE A 1 83 ? 0.130 -0.804 9.324 1.00 87.69 83 ILE A O 1
ATOM 620 N N . PRO A 1 84 ? -1.993 -0.944 10.045 1.00 85.50 84 PRO A N 1
ATOM 621 C CA . PRO A 1 84 ? -2.331 -2.040 9.149 1.00 85.50 84 PRO A CA 1
ATOM 622 C C . PRO A 1 84 ? -2.433 -1.544 7.699 1.00 85.50 84 PRO A C 1
ATOM 624 O O . PRO A 1 84 ? -3.402 -0.880 7.328 1.00 85.50 84 PRO A O 1
ATOM 627 N N . VAL A 1 85 ? -1.455 -1.908 6.865 1.00 87.00 85 VAL A N 1
ATOM 628 C CA . VAL A 1 85 ? -1.424 -1.605 5.423 1.00 87.00 85 VAL A CA 1
ATOM 629 C C . VAL A 1 85 ? -1.047 -2.856 4.637 1.00 87.00 85 VAL A C 1
ATOM 631 O O . VAL A 1 85 ? -0.132 -3.583 5.016 1.00 87.00 85 VAL A O 1
ATOM 634 N N . VAL A 1 86 ? -1.737 -3.101 3.521 1.00 86.62 86 VAL A N 1
ATOM 635 C CA . VAL A 1 86 ? -1.400 -4.192 2.593 1.00 86.62 86 VAL A CA 1
ATOM 636 C C . VAL A 1 86 ? -0.704 -3.629 1.356 1.00 86.62 86 VAL A C 1
ATOM 638 O O . VAL A 1 86 ? -1.271 -2.800 0.645 1.00 86.62 86 VAL A O 1
ATOM 641 N N . ILE A 1 87 ? 0.504 -4.110 1.068 1.00 85.81 87 ILE A N 1
ATOM 642 C CA . ILE A 1 87 ? 1.256 -3.759 -0.141 1.00 85.81 87 ILE A CA 1
ATOM 643 C C . ILE A 1 87 ? 1.215 -4.955 -1.090 1.00 85.81 87 ILE A C 1
ATOM 645 O O . ILE A 1 87 ? 1.708 -6.033 -0.764 1.00 85.81 87 ILE A O 1
ATOM 649 N N . TRP A 1 88 ? 0.608 -4.770 -2.259 1.00 81.44 88 TRP A N 1
ATOM 650 C CA . TRP A 1 88 ? 0.651 -5.736 -3.348 1.00 81.44 88 TRP A CA 1
ATOM 651 C C . TRP A 1 88 ? 1.881 -5.479 -4.210 1.00 81.44 88 TRP A C 1
ATOM 653 O O . TRP A 1 88 ? 1.906 -4.532 -4.995 1.00 81.44 88 TRP A O 1
ATOM 663 N N . ASP A 1 89 ? 2.888 -6.332 -4.058 1.00 80.06 89 ASP A N 1
ATOM 664 C CA . ASP A 1 89 ? 4.058 -6.355 -4.930 1.00 80.06 89 ASP A CA 1
ATOM 665 C C . ASP A 1 89 ? 3.793 -7.290 -6.115 1.00 80.06 89 ASP A C 1
ATOM 667 O O . ASP A 1 89 ? 3.840 -8.517 -5.993 1.00 80.06 89 ASP A O 1
ATOM 671 N N . VAL A 1 90 ? 3.469 -6.709 -7.271 1.00 73.06 90 VAL A N 1
ATOM 672 C CA . VAL A 1 90 ? 3.344 -7.467 -8.518 1.00 73.06 90 VAL A CA 1
ATOM 673 C C . VAL A 1 90 ? 4.728 -7.552 -9.149 1.00 73.06 90 VAL A C 1
ATOM 675 O O . VAL A 1 90 ? 5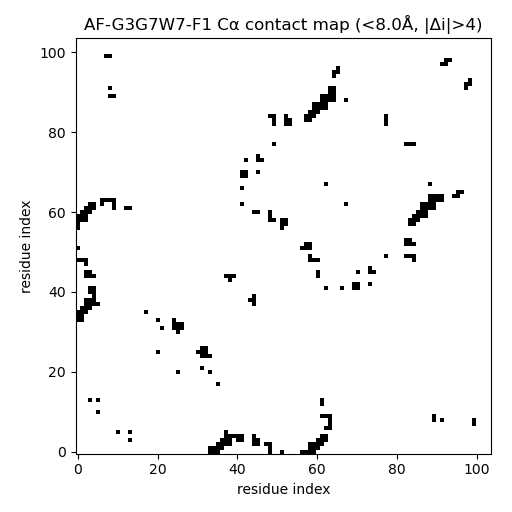.133 -6.716 -9.963 1.00 73.06 90 VAL A O 1
ATOM 678 N N . GLN A 1 91 ? 5.473 -8.572 -8.729 1.00 63.09 91 GLN A N 1
ATOM 679 C CA . GLN A 1 91 ? 6.830 -8.810 -9.204 1.00 63.09 91 GLN A CA 1
ATOM 680 C C . GLN A 1 91 ? 6.839 -9.173 -10.692 1.00 63.09 91 GLN A C 1
ATOM 682 O O . GLN A 1 91 ? 6.107 -10.052 -11.149 1.00 63.09 91 GLN A O 1
ATOM 687 N N . ARG A 1 92 ? 7.716 -8.509 -11.449 1.00 63.47 92 ARG A N 1
ATOM 688 C CA . ARG A 1 92 ? 8.057 -8.849 -12.839 1.00 63.47 92 ARG A CA 1
ATOM 689 C C . ARG A 1 92 ? 9.489 -9.381 -12.906 1.00 63.47 92 ARG A C 1
ATOM 691 O O . ARG A 1 92 ? 10.323 -8.999 -12.087 1.00 63.47 92 ARG A O 1
ATOM 698 N N . ILE A 1 93 ? 9.792 -10.235 -13.888 1.00 43.69 93 ILE A N 1
ATOM 699 C CA . ILE A 1 93 ? 11.152 -10.757 -14.097 1.00 43.69 93 ILE A CA 1
ATOM 700 C C . ILE A 1 93 ? 12.064 -9.623 -14.587 1.00 43.69 93 ILE A C 1
ATOM 702 O O . ILE A 1 93 ? 11.921 -9.131 -15.707 1.00 43.69 93 ILE A O 1
ATOM 706 N N . GLY A 1 94 ? 13.021 -9.239 -13.743 1.00 45.56 94 GLY A N 1
ATOM 707 C CA . GLY A 1 94 ? 14.186 -8.432 -14.104 1.00 45.56 94 GLY A CA 1
ATOM 708 C C . GLY A 1 94 ? 14.599 -7.444 -13.004 1.00 45.56 94 GLY A C 1
ATOM 709 O O . GLY A 1 94 ? 13.727 -6.813 -12.407 1.00 45.56 94 GLY A O 1
ATOM 710 N N . PRO A 1 95 ? 15.905 -7.249 -12.739 1.00 42.09 95 PRO A N 1
ATOM 711 C CA . PRO A 1 95 ? 16.359 -6.071 -12.013 1.00 42.09 95 PRO A CA 1
ATOM 712 C C . PRO A 1 95 ? 16.160 -4.831 -12.908 1.00 42.09 95 PRO A C 1
ATOM 714 O O . PRO A 1 95 ? 16.376 -4.897 -14.120 1.00 42.09 95 PRO A O 1
ATOM 717 N N . SER A 1 96 ? 15.774 -3.692 -12.323 1.00 46.41 96 SER A N 1
ATOM 718 C CA . SER A 1 96 ? 15.568 -2.408 -13.022 1.00 46.41 96 SER A CA 1
ATOM 719 C C . SER A 1 96 ? 14.307 -2.360 -13.925 1.00 46.41 96 SER A C 1
ATOM 721 O O . SER A 1 96 ? 13.208 -2.695 -13.480 1.00 46.41 96 SER A O 1
ATOM 723 N N . THR A 1 97 ? 14.356 -1.879 -15.165 1.00 44.19 97 THR A N 1
ATOM 724 C CA . THR A 1 97 ? 13.151 -1.690 -16.003 1.00 44.19 97 THR A CA 1
ATOM 725 C C . THR A 1 97 ? 12.505 -2.984 -16.514 1.00 44.19 97 THR A C 1
ATOM 727 O O . THR A 1 97 ? 11.330 -2.959 -16.878 1.00 44.19 97 THR A O 1
ATOM 730 N N . GLY A 1 98 ? 13.212 -4.118 -16.505 1.00 52.66 98 GLY A N 1
ATOM 731 C CA . GLY A 1 98 ? 12.730 -5.363 -17.119 1.00 52.66 98 GLY A CA 1
ATOM 732 C C . GLY A 1 98 ? 12.266 -5.186 -18.581 1.00 52.66 98 GLY A C 1
ATOM 733 O O . GLY A 1 98 ? 12.560 -4.180 -19.228 1.00 52.66 98 GLY A O 1
ATOM 734 N N . LEU A 1 99 ? 11.516 -6.163 -19.104 1.00 42.84 99 LEU A N 1
ATOM 735 C CA . LEU A 1 99 ? 10.705 -6.013 -20.321 1.00 42.84 99 LEU A CA 1
ATOM 736 C C . LEU A 1 99 ? 9.244 -5.722 -19.923 1.00 42.84 99 LEU A C 1
ATOM 738 O O . LEU A 1 99 ? 8.657 -6.540 -19.214 1.00 42.84 99 LEU A O 1
ATOM 742 N N . PRO A 1 100 ? 8.605 -4.640 -20.412 1.00 45.91 100 PRO A N 1
ATOM 743 C CA . PRO A 1 100 ? 7.185 -4.371 -20.151 1.00 45.91 100 PRO A CA 1
ATOM 744 C C . PRO A 1 100 ? 6.233 -5.411 -20.772 1.00 45.91 100 PRO A C 1
ATOM 746 O O . PRO A 1 100 ? 5.080 -5.511 -20.362 1.00 45.91 100 PRO A O 1
ATOM 749 N N . THR A 1 101 ? 6.709 -6.191 -21.750 1.00 50.09 101 THR A N 1
ATOM 750 C CA . THR A 1 101 ? 5.943 -7.198 -22.501 1.00 50.09 101 THR A CA 1
ATOM 751 C C . THR A 1 101 ? 6.800 -8.437 -22.798 1.00 50.09 101 THR A C 1
ATOM 753 O O . THR A 1 101 ? 7.254 -8.664 -23.917 1.00 50.09 101 THR A O 1
ATOM 756 N N . GLY A 1 102 ? 7.046 -9.274 -21.791 1.00 38.94 102 GLY A N 1
ATOM 757 C CA . GLY A 1 102 ? 7.646 -10.593 -22.005 1.00 38.94 102 GLY A CA 1
ATOM 758 C C . GLY A 1 102 ? 6.613 -11.619 -22.477 1.00 38.94 102 GLY A C 1
ATOM 759 O O . GLY A 1 102 ? 6.169 -12.431 -21.678 1.00 38.94 102 GLY A O 1
ATOM 760 N N . CYS A 1 103 ? 6.224 -11.587 -23.755 1.00 36.09 103 CYS A N 1
ATOM 761 C CA . CYS A 1 103 ? 5.725 -12.784 -24.436 1.00 36.09 103 CYS A CA 1
ATOM 762 C C . CYS A 1 103 ? 6.909 -13.429 -25.160 1.00 36.09 103 CYS A C 1
ATOM 764 O O . CYS A 1 103 ? 7.276 -13.001 -26.257 1.00 36.09 103 CYS A O 1
ATOM 766 N N . LYS A 1 104 ? 7.535 -14.404 -24.499 1.00 31.70 104 LYS A N 1
ATOM 767 C CA . LYS A 1 104 ? 8.162 -15.591 -25.090 1.00 31.70 104 LYS A CA 1
ATOM 768 C C . LYS A 1 104 ? 8.555 -16.566 -23.992 1.00 31.70 104 LYS A C 1
ATOM 770 O O . LYS A 1 104 ? 9.151 -16.099 -22.999 1.00 31.70 104 LYS A O 1
#

Solvent-accessible surface area (backbone atoms only — not comparable to full-atom values): 5971 Å² total; per-residue (Å²): 65,36,20,29,33,89,43,91,73,34,40,60,55,58,52,48,43,66,63,45,45,73,69,76,40,62,44,97,83,75,51,75,79,69,50,81,44,80,35,95,36,52,56,53,8,50,51,53,20,48,54,36,16,68,72,72,39,71,16,32,33,44,35,33,66,70,44,47,66,64,33,46,64,58,50,52,50,31,60,77,68,71,40,60,64,45,77,42,74,45,75,66,82,54,84,75,84,49,65,94,74,81,86,125

Nearest PDB structures (foldseek):
  6cin-assembly1_A  TM=8.539E-01  e=2.536E-04  Moorella thermoacetica ATCC 39073
  6cin-assembly3_E  TM=8.529E-01  e=3.522E-04  Moorella thermoacetica ATCC 39073
  6ciq-assembly2_C  TM=8.222E-01  e=5.579E-04  Moorella thermoacetica ATCC 39073
  6cin-assembly2_D  TM=8.220E-01  e=8.275E-04  Moorella thermoacetica ATCC 39073
  2c3m-assembly1_A  TM=8.325E-01  e=1.076E-03  Desulfocurvibacter africanus

Radius of gyration: 14.63 Å; Cα contacts (8 Å, |Δi|>4): 154; chains: 1; bounding box: 44×27×39 Å

Secondary structure (DSSP, 8-state):
-EEE---TTTHHHHHHHHHHHHHHSB-TTS-B---EEE-SSHHHHHHHHHHHHHTT--EEEEE-HHHHHHHHHHHHHHHHTT--EEEEE---SSSTT--TT---

Foldseek 3Di:
DEEEEDDPPQVVVVVVCVVCQVVPQDDPVRDRPDDYHYDPALCRRLVVQQVCLVVVHAGEYEDEDVSVVVCVVVVVVCVVVVRHYYYHYPYDPDPDPPDSDPDD